Protein AF-A0A7S3GVG2-F1 (afdb_monomer)

Organism: NCBI:txid89044

Sequence (121 aa):
VVISALQDCNSVFSSFETFTGKCNNKWTHLKPLIKPTQPQVGYAWIQYKIRNDFKTESEAQVEIDSKPTPAVIGPGPAFYIVDDHHTLCALDYTGFENVSVTLTVLCDKRHMAVDEFWADM

Nearest PDB structures (foldseek):
  2hwj-assembly1_B  TM=8.741E-01  e=7.065E-06  Agrobacterium fabrum str. C58
  2hwj-assembly2_E  TM=8.894E-01  e=2.515E-05  Agrobacterium fabrum str. C58
  2hwj-assembly1_A  TM=8.280E-01  e=1.684E-05  Agrobacterium fabrum str. C58
  7nfu-assembly2_B  TM=5.998E-01  e=7.377E-03  Geobacillus thermoleovorans CCB_US3_UF5
  6ryk-assembly1_B  TM=4.571E-01  e=2.808E-02  Myxococcus xanthus DK 1622

InterPro domains:
  IPR014956 Putative ParB-like nuclease [PF08857] (34-121)
  IPR014956 Putative ParB-like nuclease [cd16390] (34-121)
  IPR036086 ParB/Sulfiredoxin superfamily [SSF110849] (34-121)

Structure (mmCIF, N/CA/C/O backbone):
data_AF-A0A7S3GVG2-F1
#
_entry.id   AF-A0A7S3GVG2-F1
#
loop_
_atom_site.group_PDB
_atom_site.id
_atom_site.type_symbol
_atom_site.label_atom_id
_atom_site.label_alt_id
_atom_site.label_comp_id
_atom_site.label_asym_id
_atom_site.label_entity_id
_atom_site.label_seq_id
_atom_site.pdbx_PDB_ins_code
_atom_site.Cartn_x
_atom_site.Cartn_y
_atom_site.Cartn_z
_atom_site.occupancy
_atom_site.B_iso_or_equiv
_atom_site.auth_seq_id
_atom_site.auth_comp_id
_atom_site.auth_asym_id
_atom_site.auth_atom_id
_atom_site.pdbx_PDB_model_num
ATOM 1 N N . VAL A 1 1 ? 15.590 21.930 3.977 1.00 40.41 1 VAL A N 1
ATOM 2 C CA . VAL A 1 1 ? 14.972 20.619 3.675 1.00 40.41 1 VAL A CA 1
ATOM 3 C C . VAL A 1 1 ? 13.680 20.913 2.948 1.00 40.41 1 VAL A C 1
ATOM 5 O O . VAL A 1 1 ? 12.797 21.507 3.551 1.00 40.41 1 VAL A O 1
ATOM 8 N N . VAL A 1 2 ? 13.613 20.644 1.644 1.00 36.53 2 VAL A N 1
ATOM 9 C CA . VAL A 1 2 ? 12.352 20.787 0.909 1.00 36.53 2 VAL A CA 1
ATOM 10 C C . VAL A 1 2 ? 11.451 19.683 1.443 1.00 36.53 2 VAL A C 1
ATOM 12 O O . VAL A 1 2 ? 11.708 18.508 1.201 1.00 36.53 2 VAL A O 1
ATOM 15 N N . ILE A 1 3 ? 10.467 20.047 2.261 1.00 42.66 3 ILE A N 1
ATOM 16 C CA . ILE A 1 3 ? 9.380 19.139 2.614 1.00 42.66 3 ILE A CA 1
ATOM 17 C C . ILE A 1 3 ? 8.646 18.931 1.291 1.00 42.66 3 ILE A C 1
ATOM 19 O O . ILE A 1 3 ? 7.907 19.813 0.859 1.00 42.66 3 ILE A O 1
ATOM 23 N N . SER A 1 4 ? 8.937 17.841 0.574 1.00 54.47 4 SER A N 1
ATOM 24 C CA . SER A 1 4 ? 8.156 17.499 -0.610 1.00 54.47 4 SER A CA 1
ATOM 25 C C . SER A 1 4 ? 6.719 17.342 -0.133 1.00 54.47 4 SER A C 1
ATOM 27 O O . SER A 1 4 ? 6.457 16.502 0.733 1.00 54.47 4 SER A O 1
ATOM 29 N N . ALA A 1 5 ? 5.810 18.180 -0.631 1.00 66.31 5 ALA A N 1
ATOM 30 C CA . ALA A 1 5 ? 4.395 18.040 -0.331 1.00 66.31 5 ALA A CA 1
ATOM 31 C C . ALA A 1 5 ? 3.977 16.589 -0.608 1.00 66.31 5 ALA A C 1
ATOM 33 O O . ALA A 1 5 ? 4.407 16.002 -1.606 1.00 66.31 5 ALA A O 1
ATOM 34 N N . LEU A 1 6 ? 3.200 16.008 0.303 1.00 83.19 6 LEU A N 1
ATOM 35 C CA . LEU A 1 6 ? 2.659 14.665 0.140 1.00 83.19 6 LEU A CA 1
ATOM 36 C C . LEU A 1 6 ? 1.842 14.631 -1.157 1.00 83.19 6 LEU A C 1
ATOM 38 O O . LEU A 1 6 ? 0.893 15.400 -1.297 1.00 83.19 6 LEU A O 1
ATOM 42 N N . GLN A 1 7 ? 2.258 13.809 -2.120 1.00 93.31 7 GLN A N 1
ATOM 43 C CA . GLN A 1 7 ? 1.613 13.751 -3.435 1.00 93.31 7 GLN A CA 1
ATOM 44 C C . GLN A 1 7 ? 0.350 12.887 -3.386 1.00 93.31 7 GLN A C 1
ATOM 46 O O . GLN A 1 7 ? 0.290 11.928 -2.621 1.00 93.31 7 GLN A O 1
ATOM 51 N N . ASP A 1 8 ? -0.636 13.175 -4.233 1.00 95.06 8 ASP A N 1
ATOM 52 C CA . ASP A 1 8 ? -1.767 12.268 -4.454 1.00 95.06 8 ASP A CA 1
ATOM 53 C C . ASP A 1 8 ? -1.288 11.063 -5.280 1.00 95.06 8 ASP A C 1
ATOM 55 O O . ASP A 1 8 ? -0.805 11.243 -6.405 1.00 95.06 8 ASP A O 1
ATOM 59 N N . CYS A 1 9 ? -1.436 9.841 -4.750 1.00 96.25 9 CYS A N 1
ATOM 60 C CA . CYS A 1 9 ? -0.999 8.624 -5.446 1.00 96.25 9 CYS A CA 1
ATOM 61 C C . CYS A 1 9 ? -1.657 8.425 -6.827 1.00 96.25 9 CYS A C 1
ATOM 63 O O . CYS A 1 9 ? -1.021 7.848 -7.706 1.00 96.25 9 CYS A O 1
ATOM 65 N N . ASN A 1 10 ? -2.873 8.934 -7.066 1.00 93.75 10 ASN A N 1
ATOM 66 C CA . ASN A 1 10 ? -3.529 8.857 -8.381 1.00 93.75 10 ASN A CA 1
ATOM 67 C C . ASN A 1 10 ? -2.795 9.688 -9.437 1.00 93.75 10 ASN A C 1
ATOM 69 O O . ASN A 1 10 ? -2.800 9.351 -10.619 1.00 93.75 10 ASN A O 1
ATOM 73 N N . SER A 1 11 ? -2.165 10.784 -9.014 1.00 94.38 11 SER A N 1
ATOM 74 C CA . SER A 1 11 ? -1.484 11.709 -9.918 1.00 94.38 11 SER A CA 1
ATOM 75 C C . SER A 1 11 ? -0.055 11.276 -10.254 1.00 94.38 11 SER A C 1
ATOM 77 O O . SER A 1 11 ? 0.525 11.779 -11.212 1.00 94.38 11 SER A O 1
ATOM 79 N N . VAL A 1 12 ? 0.519 10.322 -9.511 1.00 95.88 12 VAL A N 1
ATOM 80 C CA . VAL A 1 12 ? 1.928 9.917 -9.659 1.00 95.88 12 VAL A CA 1
ATOM 81 C C . VAL A 1 12 ? 2.252 9.454 -11.083 1.00 95.88 12 VAL A C 1
ATOM 83 O O . VAL A 1 12 ? 3.308 9.792 -11.617 1.00 95.88 12 VAL A O 1
ATOM 86 N N . PHE A 1 13 ? 1.341 8.722 -11.725 1.00 94.19 13 PHE A N 1
ATOM 87 C CA . PHE A 1 13 ? 1.562 8.180 -13.070 1.00 94.19 13 PHE A CA 1
ATOM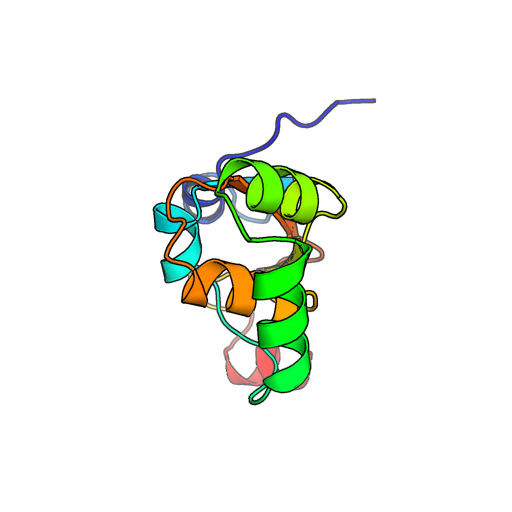 88 C C . PHE A 1 13 ? 1.360 9.205 -14.192 1.00 94.19 13 PHE A C 1
ATOM 90 O O . PHE A 1 13 ? 1.944 9.049 -15.260 1.00 94.19 13 PHE A O 1
ATOM 97 N N . SER A 1 14 ? 0.549 10.243 -13.967 1.00 93.31 14 SER A N 1
ATOM 98 C CA . SER A 1 14 ? 0.269 11.287 -14.963 1.00 93.31 14 SER A CA 1
ATOM 99 C C . SER A 1 14 ? 1.173 12.509 -14.829 1.00 93.31 14 SER A C 1
ATOM 101 O O . SER A 1 14 ? 1.415 13.204 -15.811 1.00 93.31 14 SER A O 1
ATOM 103 N N . SER A 1 15 ? 1.633 12.799 -13.612 1.00 93.69 15 SER A N 1
ATOM 104 C CA . SER A 1 15 ? 2.328 14.047 -13.277 1.00 93.69 15 SER A CA 1
ATOM 105 C C . SER A 1 15 ? 3.848 13.909 -13.270 1.00 93.69 15 SER A C 1
ATOM 107 O O . SER A 1 15 ? 4.545 14.921 -13.278 1.00 93.69 15 SER A O 1
ATOM 109 N N . PHE A 1 16 ? 4.371 12.680 -13.243 1.00 94.00 16 PHE A N 1
ATOM 110 C CA . PHE A 1 16 ? 5.802 12.420 -13.116 1.00 94.00 16 PHE A CA 1
ATOM 111 C C . PHE A 1 16 ? 6.267 11.355 -14.106 1.00 94.00 16 PHE A C 1
ATOM 113 O O . PHE A 1 16 ? 5.665 10.285 -14.215 1.00 94.00 16 PHE A O 1
ATOM 120 N N . GLU A 1 17 ? 7.391 11.629 -14.770 1.00 93.81 17 GLU A N 1
ATOM 121 C CA . GLU A 1 17 ? 8.101 10.652 -15.603 1.00 93.81 17 GLU A CA 1
ATOM 122 C C . GLU A 1 17 ? 8.742 9.549 -14.744 1.00 93.81 17 GLU A C 1
ATOM 124 O O . GLU A 1 17 ? 8.647 8.367 -15.064 1.00 93.81 17 GLU A O 1
ATOM 129 N N . THR A 1 18 ? 9.319 9.937 -13.604 1.00 95.88 18 THR A N 1
ATOM 130 C CA . THR A 1 18 ? 9.848 9.054 -12.559 1.00 95.88 18 THR A CA 1
ATOM 131 C C . THR A 1 18 ? 9.470 9.604 -11.187 1.00 95.88 18 THR A C 1
ATOM 133 O O . THR A 1 18 ? 9.366 10.822 -11.018 1.00 95.88 18 THR A O 1
ATOM 136 N N . PHE A 1 19 ? 9.249 8.735 -10.202 1.00 96.56 19 PHE A N 1
ATOM 137 C CA . PHE A 1 19 ? 8.873 9.157 -8.857 1.00 96.56 19 PHE A CA 1
ATOM 138 C C . PHE A 1 19 ? 9.526 8.312 -7.760 1.00 96.56 19 PHE A C 1
ATOM 140 O O . PHE A 1 19 ? 9.418 7.090 -7.736 1.00 96.56 19 PHE A O 1
ATOM 147 N N . THR A 1 20 ? 10.134 8.992 -6.791 1.00 96.50 20 THR A N 1
ATOM 148 C CA . THR A 1 20 ? 10.511 8.442 -5.484 1.00 96.50 20 THR A CA 1
ATOM 149 C C . THR A 1 20 ? 10.051 9.410 -4.399 1.00 96.50 20 THR A C 1
ATOM 151 O O . THR A 1 20 ? 9.924 10.614 -4.633 1.00 96.50 20 THR A O 1
ATOM 154 N N . GLY A 1 21 ? 9.769 8.897 -3.204 1.00 95.44 21 GLY A N 1
ATOM 155 C CA . GLY A 1 21 ? 9.246 9.705 -2.101 1.00 95.44 21 GLY A CA 1
ATOM 156 C C . GLY A 1 21 ? 7.912 9.184 -1.595 1.00 95.44 21 GLY A C 1
ATOM 157 O O . GLY A 1 21 ? 7.667 7.983 -1.618 1.00 95.44 21 GLY A O 1
ATOM 158 N N . LYS A 1 22 ? 7.058 10.071 -1.078 1.00 97.38 22 LYS A N 1
ATOM 159 C CA . LYS A 1 22 ? 5.792 9.678 -0.450 1.00 97.38 22 LYS A CA 1
ATOM 160 C C . LYS A 1 22 ? 4.589 10.178 -1.231 1.00 97.38 22 LYS A C 1
ATOM 162 O O . LYS A 1 22 ? 4.540 11.350 -1.608 1.00 97.38 22 LYS A O 1
ATOM 167 N N . CYS A 1 23 ? 3.603 9.308 -1.396 1.00 97.81 23 CYS A N 1
ATOM 168 C CA . CYS A 1 23 ? 2.271 9.683 -1.852 1.00 97.81 23 CYS A CA 1
ATOM 169 C C . CYS A 1 23 ? 1.221 9.167 -0.864 1.00 97.81 23 CYS A C 1
ATOM 171 O O . CYS A 1 23 ? 1.483 8.232 -0.107 1.00 97.81 23 CYS A O 1
ATOM 173 N N . ASN A 1 24 ? 0.043 9.777 -0.844 1.00 98.00 24 ASN A N 1
ATOM 174 C CA . ASN A 1 24 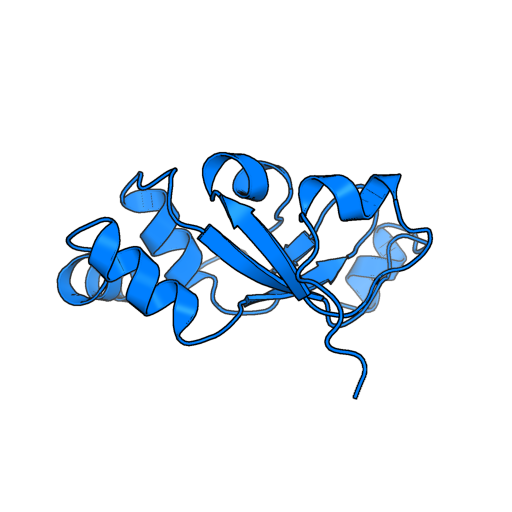? -1.076 9.365 -0.008 1.00 98.00 24 ASN A CA 1
ATOM 175 C C . ASN A 1 24 ? -2.364 9.351 -0.818 1.00 98.00 24 ASN A C 1
ATOM 177 O O . ASN A 1 24 ? -2.545 10.164 -1.726 1.00 98.00 24 ASN A O 1
ATOM 181 N N . ASN A 1 25 ? -3.255 8.426 -0.480 1.00 97.75 25 ASN A N 1
ATOM 182 C CA . ASN A 1 25 ? -4.635 8.481 -0.932 1.00 97.75 25 ASN A CA 1
ATOM 183 C C . ASN A 1 25 ? -5.552 7.696 0.010 1.00 97.75 25 ASN A C 1
ATOM 185 O O . ASN A 1 25 ? -5.091 6.912 0.841 1.00 97.75 25 ASN A O 1
ATOM 189 N N . LYS A 1 26 ? -6.860 7.886 -0.142 1.00 98.25 26 LYS A N 1
ATOM 190 C CA . LYS A 1 26 ? -7.880 7.041 0.478 1.00 98.25 26 LYS A CA 1
ATOM 191 C C . LYS A 1 26 ? -7.804 5.622 -0.071 1.00 98.25 26 LYS A C 1
ATOM 193 O O . LYS A 1 26 ? -7.544 5.433 -1.261 1.00 98.25 26 LYS A O 1
ATOM 198 N N . TRP A 1 27 ? -8.064 4.638 0.788 1.00 98.31 27 TRP A N 1
ATOM 199 C CA . TRP A 1 27 ? -7.992 3.222 0.443 1.00 98.31 27 TRP A CA 1
ATOM 200 C C . TRP A 1 27 ? -8.837 2.888 -0.784 1.00 98.31 27 TRP A C 1
ATOM 202 O O . TRP A 1 27 ? -8.333 2.258 -1.709 1.00 98.31 27 TRP A O 1
ATOM 212 N N . THR A 1 28 ? -10.047 3.441 -0.865 1.00 98.06 28 THR A N 1
ATOM 213 C CA . THR A 1 28 ? -10.944 3.270 -2.017 1.00 98.06 28 THR A CA 1
ATOM 214 C C . THR A 1 28 ? -10.318 3.646 -3.367 1.00 98.06 28 THR A C 1
ATOM 216 O O . THR A 1 28 ? -10.575 3.002 -4.385 1.00 98.06 28 THR A O 1
ATOM 219 N N . HIS A 1 29 ? -9.449 4.660 -3.389 1.00 97.19 29 HIS A N 1
ATOM 220 C CA . HIS A 1 29 ? -8.766 5.121 -4.598 1.00 97.19 29 HIS A CA 1
ATOM 221 C C . HIS A 1 29 ? -7.422 4.427 -4.809 1.00 97.19 29 HIS A C 1
ATOM 223 O O . HIS A 1 29 ? -7.009 4.221 -5.947 1.00 97.19 29 HIS A O 1
ATOM 229 N N . LEU A 1 30 ? -6.746 4.051 -3.723 1.00 97.88 30 LEU A N 1
ATOM 230 C CA . LEU A 1 30 ? -5.437 3.413 -3.787 1.00 97.88 30 LEU A CA 1
ATOM 231 C C . LEU A 1 30 ? -5.524 1.921 -4.134 1.00 97.88 30 LEU A C 1
ATOM 233 O O . LEU A 1 30 ? -4.699 1.422 -4.899 1.00 97.88 30 LEU A O 1
ATOM 237 N N . LYS A 1 31 ? -6.525 1.210 -3.602 1.00 97.50 31 LYS A N 1
ATOM 238 C CA . LYS A 1 31 ? -6.709 -0.242 -3.745 1.00 97.50 31 LYS A CA 1
ATOM 239 C C . LYS A 1 31 ? -6.625 -0.741 -5.200 1.00 97.50 31 LYS A C 1
ATOM 241 O O . LYS A 1 31 ? -5.950 -1.743 -5.431 1.00 97.50 31 LYS A O 1
ATOM 246 N N . PRO A 1 32 ? -7.232 -0.081 -6.208 1.00 97.31 32 PRO A N 1
ATOM 247 C CA . PRO A 1 32 ? -7.127 -0.524 -7.603 1.00 97.31 32 PRO A CA 1
ATOM 248 C C . PRO A 1 32 ? -5.718 -0.399 -8.207 1.00 97.31 32 PRO A C 1
ATOM 250 O O . PRO A 1 32 ? -5.411 -1.090 -9.182 1.00 97.31 32 PRO A O 1
ATOM 253 N N . LEU A 1 33 ? -4.875 0.478 -7.653 1.00 97.50 33 LEU A N 1
ATOM 254 C CA . LEU A 1 33 ? -3.532 0.782 -8.158 1.00 97.50 33 LEU A CA 1
ATOM 255 C C . LEU A 1 33 ? -2.444 -0.093 -7.532 1.00 97.50 33 LEU A C 1
ATOM 257 O O . LEU A 1 33 ? -1.327 -0.136 -8.046 1.00 97.50 33 LEU A O 1
ATOM 261 N N . ILE A 1 34 ? -2.734 -0.784 -6.431 1.00 97.62 34 ILE A N 1
ATOM 262 C CA . ILE A 1 34 ? -1.743 -1.619 -5.756 1.00 97.62 34 ILE A CA 1
ATOM 263 C C . ILE A 1 34 ? -1.737 -3.053 -6.295 1.00 97.62 34 ILE A C 1
ATOM 265 O O . ILE A 1 34 ? -2.760 -3.603 -6.714 1.00 97.62 34 ILE A O 1
ATOM 269 N N . LYS A 1 35 ? -0.566 -3.685 -6.262 1.00 98.00 35 LYS A N 1
ATOM 270 C CA . LYS A 1 35 ? -0.352 -5.091 -6.603 1.00 98.00 35 LYS A CA 1
ATOM 271 C C . LYS A 1 35 ? 0.396 -5.790 -5.467 1.00 98.00 35 LYS A C 1
ATOM 273 O O . LYS A 1 35 ? 1.375 -5.239 -4.955 1.00 98.00 35 LYS A O 1
ATOM 278 N N . PRO A 1 36 ? -0.047 -6.988 -5.049 1.00 97.75 36 PRO A N 1
ATOM 279 C CA . PRO A 1 36 ? 0.679 -7.773 -4.064 1.00 97.75 36 PRO A CA 1
ATOM 280 C C . PRO A 1 36 ? 1.962 -8.349 -4.674 1.00 97.75 36 PRO A C 1
ATOM 282 O O . PRO A 1 36 ? 2.020 -8.638 -5.867 1.00 97.75 36 PRO A O 1
ATOM 285 N N . THR A 1 37 ? 2.968 -8.561 -3.829 1.00 98.00 37 THR A N 1
ATOM 286 C CA . THR A 1 37 ? 4.239 -9.227 -4.181 1.00 98.00 37 THR A CA 1
ATOM 287 C C . THR A 1 37 ? 4.433 -10.553 -3.448 1.00 98.00 37 THR A C 1
ATOM 289 O O . THR A 1 37 ? 5.338 -11.307 -3.783 1.00 98.00 37 THR A O 1
ATOM 292 N N . GLN A 1 38 ? 3.558 -10.883 -2.489 1.00 95.31 38 GLN A N 1
ATOM 293 C CA . GLN A 1 38 ? 3.494 -12.207 -1.879 1.00 95.31 38 GLN A CA 1
ATOM 294 C C . GLN A 1 38 ? 2.154 -12.888 -2.187 1.00 95.31 38 GLN A C 1
ATOM 296 O O . GLN A 1 38 ? 1.107 -12.236 -2.135 1.00 95.31 38 GLN A O 1
ATOM 301 N N . PRO A 1 39 ? 2.158 -14.196 -2.498 1.00 96.00 39 PRO A N 1
ATOM 302 C CA . PRO A 1 39 ? 0.947 -14.917 -2.882 1.00 96.00 39 PRO A CA 1
ATOM 303 C C . PRO A 1 39 ? 0.051 -15.265 -1.687 1.00 96.00 39 PRO A C 1
ATOM 305 O O . PRO A 1 39 ? -1.107 -15.635 -1.875 1.00 96.00 39 PRO A O 1
ATOM 308 N N . GLN A 1 40 ? 0.588 -15.223 -0.465 1.00 96.88 40 GLN A N 1
ATOM 309 C CA . GLN A 1 40 ? -0.078 -15.704 0.742 1.00 96.88 40 GLN A CA 1
ATOM 310 C C . GLN A 1 40 ? 0.286 -14.841 1.946 1.00 96.88 40 GLN A C 1
ATOM 312 O O . GLN A 1 40 ? 1.371 -14.277 2.020 1.00 96.88 40 GLN A O 1
ATOM 317 N N . VAL A 1 41 ? -0.627 -14.791 2.912 1.00 97.56 41 VAL A N 1
ATOM 318 C CA . VAL A 1 41 ? -0.472 -14.098 4.192 1.00 97.56 41 VAL A CA 1
ATOM 319 C C . VAL A 1 41 ? -1.075 -14.956 5.299 1.00 97.56 41 VAL A C 1
ATOM 321 O O . VAL A 1 41 ? -2.039 -15.695 5.097 1.00 97.56 41 VAL A O 1
ATOM 324 N N . GLY A 1 42 ? -0.510 -14.859 6.498 1.00 98.25 42 GLY A N 1
ATOM 325 C CA . GLY A 1 42 ? -1.021 -15.560 7.674 1.00 98.25 42 GLY A CA 1
ATOM 326 C C . GLY A 1 42 ? -2.365 -14.988 8.132 1.00 98.25 42 GLY A C 1
ATOM 327 O O . GLY A 1 42 ? -2.400 -13.970 8.821 1.00 98.25 42 GLY A O 1
ATOM 328 N N . TYR A 1 43 ? -3.471 -15.664 7.807 1.00 98.06 43 TYR A N 1
ATOM 329 C CA . TYR A 1 43 ? -4.826 -15.192 8.129 1.00 98.06 43 TYR A CA 1
ATOM 330 C C . TYR A 1 43 ? -5.071 -14.991 9.633 1.00 98.06 43 TYR A C 1
ATOM 332 O O . TYR A 1 43 ? -5.769 -14.063 10.033 1.00 98.06 43 TYR A O 1
ATOM 340 N N . ALA A 1 44 ? -4.446 -15.801 10.493 1.00 98.50 44 ALA A N 1
ATOM 341 C CA . ALA A 1 44 ? -4.535 -15.626 11.944 1.00 98.50 44 ALA A CA 1
ATOM 342 C C . ALA A 1 44 ? -3.994 -14.261 12.410 1.00 98.50 44 ALA A C 1
ATOM 344 O O . ALA A 1 44 ? -4.568 -13.652 13.313 1.00 98.50 44 ALA A O 1
ATOM 345 N N . TRP A 1 45 ? -2.931 -13.759 11.770 1.00 98.25 45 TRP A N 1
ATOM 346 C CA . TRP A 1 45 ? -2.370 -12.442 12.073 1.00 98.25 45 TRP A CA 1
ATOM 347 C C . TRP A 1 45 ? -3.272 -11.314 11.566 1.00 98.25 45 TRP A C 1
ATOM 349 O O . TRP A 1 45 ? -3.509 -10.354 12.289 1.00 98.25 45 TRP A O 1
ATOM 359 N N . ILE A 1 46 ? -3.886 -11.479 10.391 1.00 98.50 46 ILE A N 1
ATOM 360 C CA . ILE A 1 46 ? -4.910 -10.549 9.887 1.00 98.50 46 ILE A CA 1
ATOM 361 C C . ILE A 1 46 ? -6.066 -10.434 10.889 1.00 98.50 46 ILE A C 1
ATOM 363 O O . ILE A 1 46 ? -6.427 -9.337 11.299 1.00 98.50 46 ILE A O 1
ATOM 367 N N . GLN A 1 47 ? -6.599 -11.564 11.360 1.00 98.62 47 GLN A N 1
ATOM 368 C CA . GLN A 1 47 ? -7.672 -11.586 12.361 1.00 98.62 47 GLN A CA 1
ATOM 369 C C . GLN A 1 47 ? -7.240 -11.014 13.717 1.00 98.62 47 GLN A C 1
ATOM 371 O O . GLN A 1 47 ? -8.058 -10.461 14.454 1.00 98.62 47 GLN A O 1
ATOM 376 N N . TYR A 1 48 ? -5.966 -11.156 14.088 1.00 98.44 48 TYR A N 1
ATOM 377 C CA . TYR A 1 48 ? -5.415 -10.470 15.252 1.00 98.44 48 TYR A CA 1
ATOM 378 C C . TYR A 1 48 ? -5.454 -8.950 15.054 1.00 98.44 48 TYR A C 1
ATOM 380 O O . TYR A 1 48 ? -6.024 -8.269 15.903 1.00 98.44 48 TYR A O 1
ATOM 388 N N . LYS A 1 49 ? -4.950 -8.427 13.930 1.00 98.25 49 LYS A N 1
ATOM 389 C CA . LYS A 1 49 ? -4.968 -6.984 13.650 1.00 98.25 49 LYS A CA 1
ATOM 390 C C . LYS A 1 49 ? -6.385 -6.428 13.587 1.00 98.25 49 LYS A C 1
ATOM 392 O O . LYS A 1 49 ? -6.664 -5.419 14.219 1.00 98.25 49 LYS A O 1
ATOM 397 N N . ILE A 1 50 ? -7.314 -7.128 12.931 1.00 98.56 50 ILE A N 1
ATOM 398 C CA . ILE A 1 50 ? -8.725 -6.711 12.881 1.00 98.56 50 ILE A CA 1
ATOM 399 C C . ILE A 1 50 ? -9.302 -6.543 14.291 1.00 98.56 50 ILE A C 1
ATOM 401 O O . ILE A 1 50 ? -9.946 -5.543 14.597 1.00 98.56 50 ILE A O 1
ATOM 405 N N . ARG A 1 51 ? -9.033 -7.502 15.183 1.00 98.31 51 ARG A N 1
ATOM 406 C CA . ARG A 1 51 ? -9.572 -7.483 16.549 1.00 98.31 51 ARG A CA 1
ATOM 407 C C . ARG A 1 51 ? -8.886 -6.497 17.484 1.00 98.31 51 ARG A C 1
ATOM 409 O O . ARG A 1 51 ? -9.505 -6.145 18.482 1.00 98.31 51 ARG A O 1
ATOM 416 N N . ASN A 1 52 ? -7.640 -6.108 17.228 1.00 98.06 52 ASN A N 1
ATOM 417 C CA . ASN A 1 52 ? -6.861 -5.282 18.156 1.00 98.06 52 ASN A CA 1
ATOM 418 C C . ASN A 1 52 ? -6.651 -3.852 17.655 1.00 98.06 52 ASN A C 1
ATOM 420 O O . ASN A 1 52 ? -6.790 -2.935 18.460 1.00 98.06 52 ASN A O 1
ATOM 424 N N . ASP A 1 53 ? -6.428 -3.677 16.351 1.00 98.00 53 ASP A N 1
ATOM 425 C CA . ASP A 1 53 ? -5.960 -2.421 15.756 1.00 98.00 53 ASP A CA 1
ATOM 426 C C . ASP A 1 53 ? -6.975 -1.817 14.759 1.00 98.00 53 ASP A C 1
ATOM 428 O O . ASP A 1 53 ? -6.922 -0.626 14.484 1.00 98.00 53 ASP A O 1
ATOM 432 N N . PHE A 1 54 ? -7.929 -2.601 14.226 1.00 98.31 54 PHE A N 1
ATOM 433 C CA . PHE A 1 54 ? -8.917 -2.143 13.226 1.00 98.31 54 PHE A CA 1
ATOM 434 C C . PHE A 1 54 ? -10.373 -2.349 13.687 1.00 98.31 54 PHE A C 1
ATOM 436 O O . PHE A 1 54 ? -11.224 -2.764 12.897 1.00 98.31 54 PHE A O 1
ATOM 443 N N . LYS A 1 55 ? -10.709 -2.085 14.959 1.00 97.81 55 LYS A N 1
ATOM 444 C CA . LYS A 1 55 ? -12.113 -2.225 15.415 1.00 97.81 55 LYS A CA 1
ATOM 445 C C . LYS A 1 55 ? -12.992 -1.091 14.889 1.00 97.81 55 LYS A C 1
ATOM 447 O O . LYS A 1 55 ? -14.191 -1.275 14.689 1.00 97.81 55 LYS A O 1
ATOM 452 N N . THR A 1 56 ? -12.394 0.074 14.664 1.00 98.50 56 THR A N 1
ATOM 453 C CA . THR A 1 56 ? -13.031 1.258 14.087 1.00 98.50 56 THR A CA 1
ATOM 454 C C . THR A 1 56 ? -12.159 1.856 12.987 1.00 98.50 56 THR A C 1
ATOM 456 O O . THR A 1 56 ? -10.947 1.649 12.959 1.00 98.50 56 THR A O 1
ATOM 459 N N . GLU A 1 57 ? -12.763 2.646 12.098 1.00 98.44 57 GLU A N 1
ATOM 460 C CA . GLU A 1 57 ? -12.033 3.353 11.037 1.00 98.44 57 GLU A CA 1
ATOM 461 C C . GLU A 1 57 ? -10.968 4.310 11.604 1.00 98.44 57 GLU A C 1
ATOM 463 O O . GLU A 1 57 ? -9.878 4.430 11.051 1.00 98.44 57 GLU A O 1
ATOM 468 N N . SER A 1 58 ? -11.241 4.940 12.753 1.00 98.50 58 SER A N 1
ATOM 469 C CA . SER A 1 58 ? -10.279 5.824 13.419 1.00 98.50 58 SER A CA 1
ATOM 470 C C . SER A 1 58 ? -9.074 5.067 13.977 1.00 98.50 58 SER A C 1
ATOM 472 O O . SER A 1 58 ? -7.961 5.577 13.897 1.00 98.50 58 SER A O 1
ATOM 474 N N . GLU A 1 59 ? -9.270 3.881 14.558 1.00 98.50 59 GLU A N 1
ATOM 475 C CA . GLU A 1 59 ? -8.154 3.049 15.035 1.00 98.50 59 GLU A CA 1
ATOM 476 C C . GLU A 1 59 ? -7.341 2.501 13.858 1.00 98.50 59 GLU A C 1
ATOM 478 O O . GLU A 1 59 ? -6.114 2.558 13.887 1.00 98.50 59 GLU A O 1
ATOM 483 N N . ALA A 1 60 ? -8.015 2.091 12.776 1.00 98.56 60 ALA A N 1
ATOM 484 C CA . ALA A 1 60 ? -7.355 1.686 11.540 1.00 98.56 60 ALA A CA 1
ATOM 485 C C . ALA A 1 60 ? -6.484 2.813 10.960 1.00 98.56 60 ALA A C 1
ATOM 487 O O . ALA A 1 60 ? -5.367 2.556 10.520 1.00 98.56 60 ALA A O 1
ATOM 488 N N . GLN A 1 61 ? -6.962 4.063 10.994 1.00 98.69 61 GLN A N 1
ATOM 489 C CA . GLN A 1 61 ? -6.172 5.220 10.569 1.00 98.69 61 GLN A CA 1
ATOM 490 C C . GLN A 1 61 ? -4.913 5.397 11.428 1.00 98.69 61 GLN A C 1
ATOM 492 O O . GLN A 1 61 ? -3.835 5.593 10.877 1.00 98.69 61 GLN A O 1
ATOM 497 N N . VAL A 1 62 ? -5.025 5.271 12.755 1.00 98.44 62 VAL A N 1
ATOM 498 C CA . VAL A 1 62 ? -3.871 5.359 13.670 1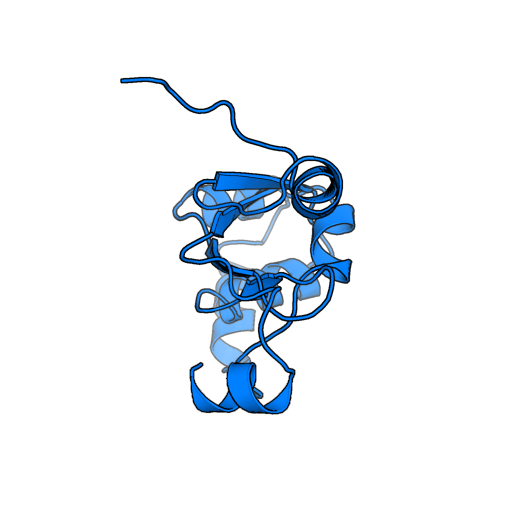.00 98.44 62 VAL A CA 1
ATOM 499 C C . VAL A 1 62 ? -2.840 4.270 13.370 1.00 98.44 62 VAL A C 1
ATOM 501 O O . VAL A 1 62 ? -1.645 4.559 1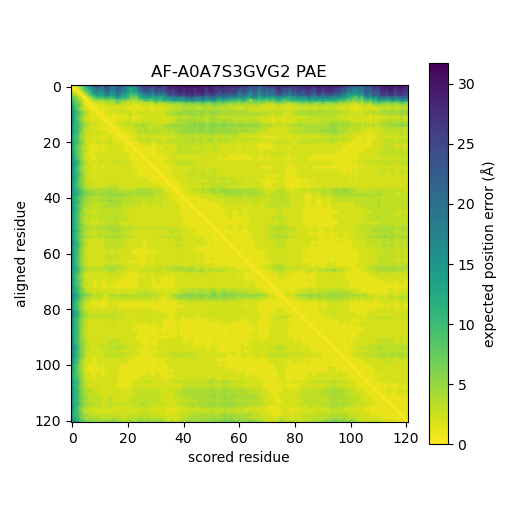3.312 1.00 98.44 62 VAL A O 1
ATOM 504 N N . GLU A 1 63 ? -3.289 3.034 13.150 1.00 98.06 63 GLU A N 1
ATOM 505 C CA . GLU A 1 63 ? -2.400 1.918 12.823 1.00 98.06 63 GLU A CA 1
ATOM 506 C C . GLU A 1 63 ? -1.707 2.115 11.467 1.00 98.06 63 GLU A C 1
ATOM 508 O O . GLU A 1 63 ? -0.496 1.923 11.363 1.00 98.06 63 GLU A O 1
ATOM 513 N N . ILE A 1 64 ? -2.440 2.550 10.437 1.00 98.12 64 ILE A N 1
ATOM 514 C CA . ILE A 1 64 ? -1.889 2.824 9.100 1.00 98.12 64 ILE A CA 1
ATOM 515 C C . ILE A 1 64 ? -0.908 4.007 9.115 1.00 98.12 64 ILE A C 1
ATOM 517 O O . ILE A 1 64 ? 0.113 3.969 8.427 1.00 98.12 64 ILE A O 1
ATOM 521 N N . ASP A 1 65 ? -1.165 5.042 9.917 1.00 97.75 65 ASP A N 1
ATOM 522 C CA . ASP A 1 65 ? -0.280 6.209 10.028 1.00 97.75 65 ASP A CA 1
ATOM 523 C C . ASP A 1 65 ? 1.013 5.917 10.805 1.00 97.75 65 ASP A C 1
ATOM 525 O O . ASP A 1 65 ? 1.979 6.680 10.701 1.00 97.75 65 ASP A O 1
ATOM 529 N N . SER A 1 66 ? 1.066 4.811 11.556 1.00 97.00 66 SER A N 1
ATOM 530 C CA . SER A 1 66 ? 2.237 4.437 12.361 1.00 97.00 66 SER A CA 1
ATOM 531 C C . SER A 1 66 ? 3.496 4.206 11.515 1.00 97.00 66 SER A C 1
ATOM 533 O O . SER A 1 66 ? 4.607 4.536 11.944 1.00 97.00 66 SER A O 1
ATOM 535 N N . LYS A 1 67 ? 3.332 3.677 10.296 1.00 95.50 67 LYS A N 1
ATOM 536 C CA . LYS A 1 67 ? 4.417 3.388 9.355 1.00 95.50 67 LYS A CA 1
ATOM 537 C C . LYS A 1 67 ? 3.891 3.469 7.916 1.00 95.50 67 LYS A C 1
ATOM 539 O O . LYS A 1 67 ? 3.006 2.704 7.550 1.00 95.50 67 LYS A O 1
ATOM 544 N N . PRO A 1 68 ? 4.467 4.337 7.063 1.00 97.56 68 PRO A N 1
ATOM 545 C CA . PRO A 1 68 ? 4.162 4.336 5.637 1.00 97.56 68 PRO A CA 1
ATOM 546 C C . PRO A 1 68 ? 4.509 3.004 4.969 1.00 97.56 68 PRO A C 1
ATOM 548 O O . PRO A 1 68 ? 5.606 2.477 5.172 1.00 97.56 68 PRO A O 1
ATOM 551 N N . THR A 1 69 ? 3.631 2.533 4.090 1.00 98.44 69 THR A N 1
ATOM 552 C CA . THR A 1 69 ? 3.813 1.265 3.385 1.00 98.44 69 THR A CA 1
ATOM 553 C C . THR A 1 69 ? 4.835 1.397 2.257 1.00 98.44 69 THR A C 1
ATOM 555 O O . THR A 1 69 ? 4.680 2.257 1.386 1.00 98.44 69 THR A O 1
ATOM 558 N N . PRO A 1 70 ? 5.892 0.570 2.221 1.00 98.44 70 PRO A N 1
ATOM 559 C CA . PRO A 1 70 ? 6.863 0.615 1.140 1.00 98.44 70 PRO A CA 1
ATOM 560 C C . PRO A 1 70 ? 6.287 0.016 -0.147 1.00 98.44 70 PRO A C 1
ATOM 562 O O . PRO A 1 70 ? 5.665 -1.050 -0.142 1.00 98.44 70 PRO A O 1
ATOM 565 N N . ALA A 1 71 ? 6.541 0.685 -1.266 1.00 98.69 71 ALA A N 1
ATOM 566 C CA . ALA A 1 71 ? 6.121 0.236 -2.584 1.00 98.69 71 ALA A CA 1
ATOM 567 C C . ALA A 1 71 ? 7.196 0.496 -3.644 1.00 98.69 71 ALA A C 1
ATOM 569 O O . ALA A 1 71 ? 8.032 1.391 -3.508 1.00 98.69 71 ALA A O 1
ATOM 570 N N . VAL A 1 72 ? 7.134 -0.264 -4.730 1.00 98.56 72 VAL A N 1
ATOM 571 C CA . VAL A 1 72 ? 7.891 -0.037 -5.965 1.00 98.56 72 VAL A CA 1
ATOM 572 C C . VAL A 1 72 ? 6.906 0.308 -7.069 1.00 98.56 72 VAL A C 1
ATOM 574 O O . VAL A 1 72 ? 5.864 -0.332 -7.189 1.00 98.56 72 VAL A O 1
ATOM 577 N N . ILE A 1 73 ? 7.210 1.307 -7.891 1.00 98.56 73 ILE A N 1
ATOM 578 C CA . ILE A 1 73 ? 6.453 1.509 -9.128 1.00 98.56 73 ILE A CA 1
ATOM 579 C C . ILE A 1 73 ? 6.998 0.528 -10.165 1.00 98.56 73 ILE A C 1
ATOM 581 O O . ILE A 1 73 ? 8.190 0.554 -10.455 1.00 98.56 73 ILE A O 1
ATOM 585 N N . GLY A 1 74 ? 6.146 -0.340 -10.703 1.00 97.69 74 GLY A N 1
ATOM 586 C CA . GLY A 1 74 ? 6.540 -1.321 -11.719 1.00 97.69 74 GLY A CA 1
ATOM 587 C C . GLY A 1 74 ? 5.900 -1.044 -13.080 1.00 97.69 74 GLY A C 1
ATOM 58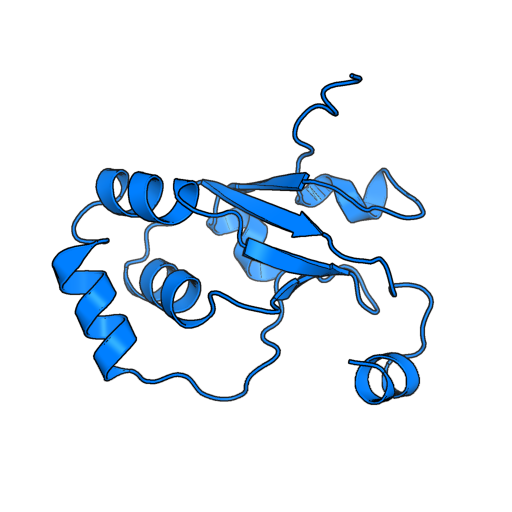8 O O . GLY A 1 74 ? 5.316 0.021 -13.278 1.00 97.69 74 GLY A O 1
ATOM 589 N N . PRO A 1 75 ? 5.999 -1.987 -14.030 1.00 96.69 75 PRO A N 1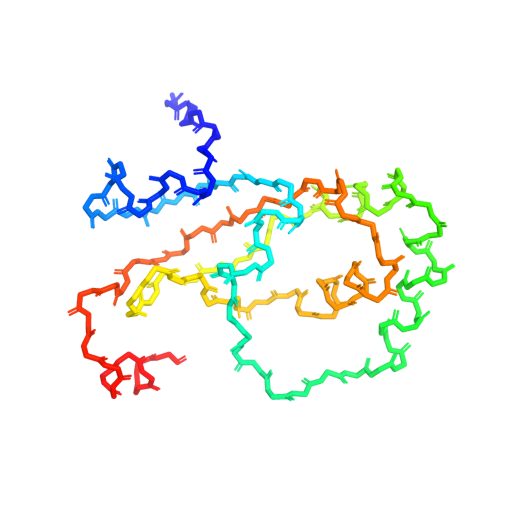
ATOM 590 C CA . PRO A 1 75 ? 5.400 -1.859 -15.353 1.00 96.69 75 PRO A CA 1
ATOM 591 C C . PRO A 1 75 ? 3.882 -1.638 -15.280 1.00 96.69 75 PRO A C 1
ATOM 593 O O . PRO A 1 75 ? 3.167 -2.342 -14.557 1.00 96.69 75 PRO A O 1
ATOM 596 N N . GLY A 1 76 ? 3.395 -0.668 -16.059 1.00 93.38 76 GLY A N 1
ATOM 597 C CA . GLY A 1 76 ? 2.015 -0.174 -15.998 1.00 93.38 76 GLY A CA 1
ATOM 598 C C . GLY A 1 76 ? 1.769 0.820 -14.849 1.00 93.38 76 GLY A C 1
ATOM 599 O O . GLY A 1 76 ? 2.680 1.144 -14.092 1.00 93.38 76 GLY A O 1
ATOM 600 N N . PRO A 1 77 ? 0.543 1.351 -14.698 1.00 94.19 77 PRO A N 1
ATOM 601 C CA . PRO A 1 77 ? 0.215 2.292 -13.627 1.00 94.19 77 PRO A CA 1
ATOM 602 C C . PRO A 1 77 ? -0.060 1.548 -12.307 1.00 94.19 77 PRO A C 1
ATOM 604 O O . PRO A 1 77 ? -1.203 1.483 -11.854 1.00 94.19 77 PRO A O 1
ATOM 607 N N . ALA A 1 78 ? 0.972 0.921 -11.729 1.00 97.50 78 ALA A N 1
ATOM 608 C CA . ALA A 1 78 ? 0.835 0.066 -10.551 1.00 97.50 78 ALA A CA 1
ATOM 609 C C . ALA A 1 78 ? 1.930 0.269 -9.490 1.00 97.50 78 ALA A C 1
ATOM 611 O O . ALA A 1 78 ? 3.117 0.386 -9.799 1.00 97.50 78 ALA A O 1
ATOM 612 N N . PHE A 1 79 ? 1.508 0.230 -8.224 1.00 98.56 79 PHE A N 1
ATOM 613 C CA . PHE A 1 79 ? 2.372 0.178 -7.045 1.00 98.56 79 PHE A CA 1
ATOM 614 C C . PHE A 1 79 ? 2.471 -1.260 -6.526 1.00 98.56 79 PHE A C 1
ATOM 616 O O . PHE A 1 79 ? 1.485 -1.838 -6.079 1.00 98.56 79 PHE A O 1
ATOM 623 N N . TYR A 1 80 ? 3.661 -1.841 -6.540 1.00 98.62 80 TYR A N 1
ATOM 624 C CA . TYR A 1 80 ? 3.941 -3.175 -6.022 1.00 98.62 80 TYR A CA 1
ATOM 625 C C . TYR A 1 80 ? 4.339 -3.067 -4.552 1.00 98.62 80 TYR A C 1
ATOM 627 O O . TYR A 1 80 ? 5.371 -2.485 -4.221 1.00 98.62 80 TYR A O 1
ATOM 635 N N . ILE A 1 81 ? 3.489 -3.583 -3.667 1.00 98.44 81 ILE A N 1
ATOM 636 C CA . ILE A 1 81 ? 3.656 -3.470 -2.214 1.00 98.44 81 ILE A CA 1
ATOM 637 C C . ILE A 1 81 ? 4.774 -4.397 -1.752 1.00 98.44 81 ILE A C 1
ATOM 639 O O . ILE A 1 81 ? 4.692 -5.596 -1.997 1.00 98.44 81 ILE A O 1
ATOM 643 N N . VAL A 1 82 ? 5.797 -3.872 -1.080 1.00 97.94 82 VAL A N 1
ATOM 644 C CA . VAL A 1 82 ? 6.980 -4.652 -0.662 1.00 97.94 82 VAL A CA 1
ATOM 645 C C . VAL A 1 82 ? 6.812 -5.251 0.736 1.00 97.94 82 VAL A C 1
ATOM 647 O O . VAL A 1 82 ? 7.327 -6.330 1.007 1.00 97.94 82 VAL A O 1
ATOM 650 N N . ASP A 1 83 ? 6.064 -4.583 1.612 1.00 97.94 83 ASP A N 1
ATOM 651 C CA . ASP A 1 83 ? 5.823 -4.986 3.003 1.00 97.94 83 ASP A CA 1
ATOM 652 C C . ASP A 1 83 ? 4.432 -4.502 3.458 1.00 97.94 83 ASP A C 1
ATOM 654 O O . ASP A 1 83 ? 3.742 -3.804 2.719 1.00 97.94 83 ASP A O 1
ATOM 658 N N . ASP A 1 84 ? 4.026 -4.849 4.679 1.00 97.44 84 ASP A N 1
ATOM 659 C CA . ASP A 1 84 ? 2.742 -4.509 5.313 1.00 97.44 84 ASP A CA 1
ATOM 660 C C . ASP A 1 84 ? 1.506 -5.204 4.706 1.00 97.44 84 ASP A C 1
ATOM 662 O O . ASP A 1 84 ? 0.369 -4.786 4.950 1.00 97.44 84 ASP A O 1
ATOM 666 N N . HIS A 1 85 ? 1.662 -6.306 3.961 1.00 98.38 85 HIS A N 1
ATOM 667 C CA . HIS A 1 85 ? 0.506 -6.965 3.332 1.00 98.38 85 HIS A CA 1
ATOM 668 C C . HIS A 1 85 ? -0.526 -7.455 4.348 1.00 98.38 85 HIS A C 1
ATOM 670 O O . HIS A 1 85 ? -1.715 -7.375 4.069 1.00 98.38 85 HIS A O 1
ATOM 676 N N . HIS A 1 86 ? -0.130 -7.919 5.540 1.00 98.50 86 HIS A N 1
ATOM 677 C CA . HIS A 1 86 ? -1.110 -8.279 6.576 1.00 98.50 86 HIS A CA 1
ATOM 678 C C . HIS A 1 86 ? -1.924 -7.077 7.051 1.00 98.50 86 HIS A C 1
ATOM 680 O O . HIS A 1 86 ? -3.114 -7.227 7.318 1.00 98.50 86 HIS A O 1
ATOM 686 N N . THR A 1 87 ? -1.296 -5.906 7.154 1.00 98.25 87 THR A N 1
ATOM 687 C CA . THR A 1 87 ? -1.945 -4.659 7.571 1.00 98.25 87 THR A CA 1
ATOM 688 C C . THR A 1 87 ? -2.914 -4.177 6.494 1.00 98.25 87 THR A C 1
ATOM 690 O O . THR A 1 87 ? -4.073 -3.910 6.802 1.00 98.25 87 THR A O 1
ATOM 693 N N . LEU A 1 88 ? -2.496 -4.158 5.223 1.00 98.38 88 LEU A N 1
ATOM 694 C CA . LEU A 1 88 ? -3.385 -3.794 4.114 1.00 98.38 88 LEU A CA 1
ATOM 695 C C . LEU A 1 88 ? -4.507 -4.816 3.898 1.00 98.38 88 LEU A C 1
ATOM 697 O O . LEU A 1 88 ? -5.633 -4.432 3.605 1.00 98.38 88 LEU A O 1
ATOM 701 N N . CYS A 1 89 ? -4.246 -6.113 4.081 1.00 98.38 89 CYS A N 1
ATOM 702 C CA . CYS A 1 89 ? -5.307 -7.117 4.055 1.00 98.38 89 CYS A CA 1
ATOM 703 C C . CYS A 1 89 ? -6.291 -6.921 5.213 1.00 98.38 89 CYS A C 1
ATOM 705 O O . CYS A 1 89 ? -7.490 -7.053 4.999 1.00 98.38 89 CYS A O 1
ATOM 707 N N . ALA A 1 90 ? -5.816 -6.614 6.425 1.00 98.50 90 ALA A N 1
ATOM 708 C CA . ALA A 1 90 ? -6.697 -6.312 7.552 1.00 98.50 90 ALA A CA 1
ATOM 709 C C . ALA A 1 90 ? -7.598 -5.110 7.246 1.00 98.50 90 ALA A C 1
ATOM 711 O O . ALA A 1 90 ? -8.805 -5.215 7.447 1.00 98.50 90 ALA A O 1
ATOM 712 N N . LEU A 1 91 ? -7.030 -4.036 6.682 1.00 98.62 91 LEU A N 1
ATOM 713 C CA . LEU A 1 91 ? -7.784 -2.876 6.202 1.00 98.62 91 LEU A CA 1
ATOM 714 C C . LEU A 1 91 ? -8.839 -3.262 5.157 1.00 98.62 91 LEU A C 1
ATOM 716 O O . LEU A 1 91 ? -9.981 -2.815 5.224 1.00 98.62 91 LEU A O 1
ATOM 720 N N . ASP A 1 92 ? -8.470 -4.111 4.198 1.00 98.25 92 ASP A N 1
ATOM 721 C CA . ASP A 1 92 ? -9.388 -4.515 3.137 1.00 98.25 92 ASP A CA 1
ATOM 722 C C . ASP A 1 92 ? -10.557 -5.355 3.663 1.00 98.25 92 ASP A C 1
ATOM 724 O O . ASP A 1 92 ? -11.710 -5.137 3.293 1.00 98.25 92 ASP A O 1
ATOM 728 N N . TYR A 1 93 ? -10.277 -6.289 4.576 1.00 98.31 93 TYR A N 1
ATOM 729 C CA . TYR A 1 93 ? -11.298 -7.146 5.178 1.00 98.31 93 TYR A CA 1
ATOM 730 C C . TYR A 1 93 ? -12.267 -6.392 6.093 1.00 98.31 93 TYR A C 1
ATOM 732 O O . TYR A 1 93 ? -13.389 -6.866 6.280 1.00 98.31 93 TYR A O 1
ATOM 740 N N . THR A 1 94 ? -11.872 -5.256 6.679 1.00 98.31 94 THR A N 1
ATOM 741 C CA . THR A 1 94 ? -12.793 -4.448 7.496 1.00 98.31 94 THR A CA 1
ATOM 742 C C . THR A 1 94 ? -13.766 -3.623 6.654 1.00 98.31 94 THR A C 1
ATOM 744 O O . THR A 1 94 ? -14.807 -3.217 7.168 1.00 98.31 94 THR A O 1
ATOM 747 N N . GLY A 1 95 ? -13.456 -3.380 5.373 1.00 98.38 95 GLY A N 1
ATOM 748 C CA . GLY A 1 95 ? -14.256 -2.527 4.488 1.00 98.38 95 GLY A CA 1
ATOM 749 C C . GLY A 1 95 ? -14.150 -1.031 4.806 1.00 98.38 95 GLY A C 1
ATOM 750 O O . GLY A 1 95 ? -15.033 -0.258 4.435 1.00 98.38 95 GLY A O 1
ATOM 751 N N . PHE A 1 96 ? -13.100 -0.601 5.514 1.00 98.56 96 PHE A N 1
ATOM 752 C CA . PHE A 1 96 ? -12.884 0.808 5.862 1.00 98.56 96 PHE A CA 1
ATOM 753 C C . PHE A 1 96 ? -12.258 1.587 4.697 1.00 98.56 96 PHE A C 1
ATOM 755 O O . PHE A 1 96 ? -11.064 1.872 4.652 1.00 98.56 96 PHE A O 1
ATOM 762 N N . GLU A 1 97 ? -13.100 1.952 3.739 1.00 98.00 97 GLU A N 1
ATOM 763 C CA . GLU A 1 97 ? -12.712 2.571 2.465 1.00 98.00 97 GLU A CA 1
ATOM 764 C C . GLU A 1 97 ? -12.134 3.999 2.587 1.00 98.00 97 GLU A C 1
ATOM 766 O O . GLU A 1 97 ? -11.406 4.461 1.702 1.00 98.00 97 GLU A O 1
ATOM 771 N N . ASN A 1 98 ? -12.423 4.703 3.689 1.00 98.25 98 ASN A N 1
ATOM 772 C CA . ASN A 1 98 ? -12.030 6.100 3.909 1.00 98.25 98 ASN A CA 1
ATOM 773 C C . ASN A 1 98 ? -10.713 6.268 4.692 1.00 98.25 98 ASN A C 1
ATOM 775 O O . ASN A 1 98 ? -10.318 7.402 4.992 1.00 98.25 98 ASN A O 1
ATOM 779 N N . VAL A 1 99 ? -10.002 5.181 4.997 1.00 98.62 99 VAL A N 1
ATOM 780 C CA . VAL A 1 99 ? -8.670 5.253 5.615 1.00 98.62 99 VAL A CA 1
ATOM 781 C C . VAL A 1 99 ? -7.659 5.767 4.591 1.00 98.62 99 VAL A C 1
ATOM 783 O O . VAL A 1 99 ? -7.603 5.297 3.457 1.00 98.62 99 VAL A O 1
ATOM 786 N N . SER A 1 100 ? -6.873 6.768 4.971 1.00 98.44 100 SER A N 1
ATOM 787 C CA . SER A 1 100 ? -5.775 7.304 4.170 1.00 98.44 100 SER A CA 1
ATOM 788 C C . SER A 1 100 ? -4.530 6.442 4.354 1.00 98.44 100 SER A C 1
ATOM 790 O O . SER A 1 100 ? -4.040 6.310 5.470 1.00 98.44 100 SER A O 1
ATOM 792 N N . VAL A 1 101 ? -3.985 5.916 3.259 1.00 98.56 101 VAL A N 1
ATOM 793 C CA . VAL A 1 101 ? -2.757 5.114 3.240 1.00 98.56 101 VAL A CA 1
ATOM 794 C C . VAL A 1 101 ? -1.640 5.927 2.595 1.00 98.56 101 VAL A C 1
ATOM 796 O O . VAL A 1 101 ? -1.795 6.451 1.490 1.00 98.56 101 VAL A O 1
ATOM 799 N N . THR A 1 102 ? -0.501 6.025 3.282 1.00 98.50 102 THR A N 1
ATOM 800 C CA . THR A 1 102 ? 0.712 6.652 2.744 1.00 98.50 102 THR A CA 1
ATOM 801 C C . THR A 1 102 ? 1.649 5.584 2.202 1.00 98.50 102 THR A C 1
ATOM 803 O O . THR A 1 102 ? 2.120 4.742 2.964 1.00 98.50 102 THR A O 1
ATOM 806 N N . LEU A 1 103 ? 1.983 5.660 0.915 1.00 98.44 103 LEU A N 1
ATOM 807 C CA . LEU A 1 103 ? 3.039 4.852 0.318 1.00 98.44 103 LEU A CA 1
ATOM 808 C C . 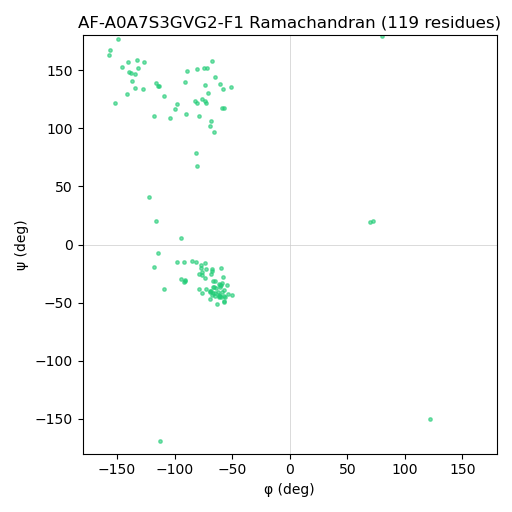LEU A 1 103 ? 4.377 5.590 0.377 1.00 98.44 103 LEU A C 1
ATOM 810 O O . LEU A 1 103 ? 4.442 6.792 0.117 1.00 98.44 103 LEU A O 1
ATOM 814 N N . THR A 1 104 ? 5.454 4.864 0.666 1.00 98.06 104 THR A N 1
ATOM 815 C CA . THR A 1 104 ? 6.830 5.300 0.391 1.00 98.06 104 THR A CA 1
ATOM 816 C C . THR A 1 104 ? 7.339 4.548 -0.831 1.00 98.06 104 THR A C 1
ATOM 818 O O . THR A 1 104 ? 7.597 3.349 -0.765 1.00 98.06 104 THR A O 1
ATOM 821 N N . VAL A 1 105 ? 7.480 5.256 -1.948 1.00 98.25 105 VAL A N 1
ATOM 822 C CA . VAL A 1 105 ? 7.999 4.715 -3.203 1.00 98.25 105 VAL A CA 1
ATOM 823 C C . VAL A 1 105 ? 9.519 4.637 -3.124 1.00 98.25 105 VAL A C 1
ATOM 825 O O . VAL A 1 105 ? 10.201 5.665 -3.092 1.00 98.25 105 VAL A O 1
ATOM 828 N N . LEU A 1 106 ? 10.023 3.404 -3.066 1.00 98.00 106 LEU A N 1
ATOM 829 C CA . LEU A 1 106 ? 11.441 3.085 -2.896 1.00 98.00 106 LEU A CA 1
ATOM 830 C C . LEU A 1 106 ? 12.229 3.285 -4.192 1.00 98.00 106 LEU A C 1
ATOM 832 O O . LEU A 1 106 ? 13.340 3.811 -4.172 1.00 98.00 106 LEU A O 1
ATOM 836 N N . CYS A 1 107 ? 11.650 2.871 -5.316 1.00 97.38 107 CYS A N 1
ATOM 837 C CA . CYS A 1 107 ? 12.224 3.037 -6.643 1.00 97.38 107 CYS A CA 1
ATOM 838 C C . CYS A 1 107 ? 11.136 2.990 -7.721 1.00 97.38 107 CYS A C 1
ATOM 840 O O . CYS A 1 107 ? 10.011 2.534 -7.487 1.00 97.38 107 CYS A O 1
ATOM 842 N N . ASP A 1 108 ? 11.498 3.482 -8.905 1.00 98.25 108 ASP A N 1
ATOM 843 C CA . ASP A 1 108 ? 10.633 3.525 -10.075 1.00 98.25 108 ASP A CA 1
ATOM 844 C C . ASP A 1 108 ? 11.217 2.678 -11.206 1.00 98.25 108 ASP A C 1
ATOM 846 O O . ASP A 1 108 ? 12.246 3.008 -11.800 1.00 98.25 108 ASP A O 1
ATOM 850 N N . LYS A 1 109 ? 10.546 1.565 -11.481 1.00 97.94 109 LYS A N 1
ATOM 851 C CA . LYS A 1 109 ? 10.899 0.559 -12.482 1.00 97.94 109 LYS A CA 1
ATOM 852 C C . LYS A 1 109 ? 9.845 0.475 -13.590 1.00 97.94 109 LYS A C 1
ATOM 854 O O . LYS A 1 109 ? 9.798 -0.515 -14.313 1.00 97.94 109 LYS A O 1
ATOM 859 N N . ARG A 1 110 ? 9.012 1.513 -13.784 1.00 96.81 110 ARG A N 1
ATOM 860 C CA . ARG A 1 110 ? 7.953 1.508 -14.823 1.00 96.81 110 ARG A CA 1
ATOM 861 C C . ARG A 1 110 ? 8.457 1.339 -16.255 1.00 96.81 110 ARG A C 1
ATOM 863 O O . ARG A 1 110 ? 7.673 1.011 -17.138 1.00 96.81 110 ARG A O 1
ATOM 870 N N . HIS A 1 111 ? 9.737 1.620 -16.484 1.00 96.50 111 HIS A N 1
ATOM 871 C CA . HIS A 1 111 ? 10.390 1.529 -17.786 1.00 96.50 111 HIS A CA 1
ATOM 872 C C . HIS A 1 111 ? 10.816 0.100 -18.155 1.00 96.50 111 HIS A C 1
ATOM 874 O O . HIS A 1 111 ? 11.135 -0.140 -19.316 1.00 96.50 111 HIS A O 1
ATOM 880 N N . MET A 1 112 ? 10.844 -0.827 -17.192 1.00 97.81 112 MET A N 1
ATOM 881 C CA . MET A 1 112 ? 11.257 -2.211 -17.423 1.00 97.81 112 MET A CA 1
ATOM 882 C C . MET A 1 112 ? 10.175 -3.002 -18.162 1.00 97.81 112 MET A C 1
ATOM 884 O O . MET A 1 112 ? 8.975 -2.737 -18.028 1.00 97.81 112 MET A O 1
ATOM 888 N N . ALA A 1 113 ? 10.598 -4.017 -18.913 1.00 97.50 113 ALA A N 1
ATOM 889 C CA . ALA A 1 113 ? 9.681 -5.050 -19.378 1.00 97.50 113 ALA A CA 1
ATOM 890 C C . ALA A 1 113 ? 9.171 -5.886 -18.187 1.00 97.50 113 ALA A C 1
ATOM 892 O O . ALA A 1 113 ? 9.782 -5.918 -17.120 1.00 97.50 113 ALA A O 1
ATOM 893 N N . VAL A 1 114 ? 8.022 -6.552 -18.340 1.00 97.19 114 VAL A N 1
ATOM 894 C CA . VAL A 1 114 ? 7.389 -7.300 -17.235 1.00 97.19 114 VAL A CA 1
ATOM 895 C C . VAL A 1 114 ? 8.278 -8.438 -16.725 1.00 97.19 114 VAL A C 1
ATOM 897 O O . VAL A 1 114 ? 8.359 -8.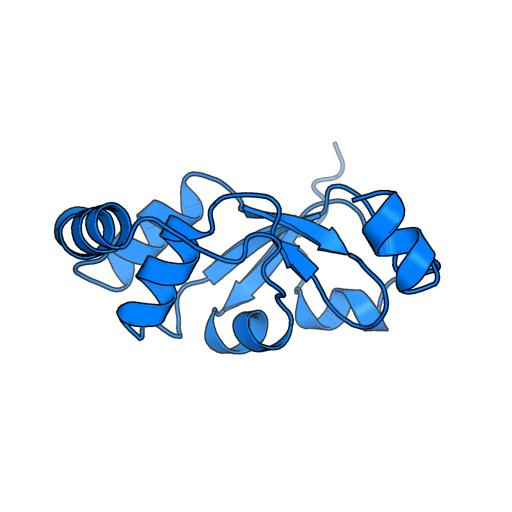653 -15.521 1.00 97.19 114 VAL A O 1
ATOM 900 N N . ASP A 1 115 ? 8.939 -9.161 -17.623 1.00 97.94 115 ASP A N 1
ATOM 901 C CA . ASP A 1 115 ? 9.865 -10.246 -17.294 1.00 97.94 115 ASP A CA 1
ATOM 902 C C . ASP A 1 115 ? 11.136 -9.740 -16.601 1.00 97.94 115 ASP A C 1
ATOM 904 O O . ASP A 1 115 ? 11.541 -10.311 -15.592 1.00 97.94 115 ASP A O 1
ATOM 908 N N . GLU A 1 116 ? 11.716 -8.641 -17.088 1.00 98.00 116 GLU A N 1
ATOM 909 C CA . GLU A 1 116 ? 12.860 -7.973 -16.454 1.00 98.00 116 GLU A CA 1
ATOM 910 C C . GLU A 1 116 ? 12.512 -7.473 -15.047 1.00 98.00 116 GLU A C 1
ATOM 912 O O . GLU A 1 116 ? 13.262 -7.710 -14.102 1.00 98.00 116 GLU A O 1
ATOM 917 N N . PHE A 1 117 ? 11.345 -6.844 -14.890 1.00 98.12 117 PHE A N 1
ATOM 918 C CA . PHE A 1 117 ? 10.863 -6.359 -13.601 1.00 98.12 117 PHE A CA 1
ATOM 919 C C . PHE A 1 117 ? 10.769 -7.484 -12.568 1.00 98.12 117 PHE A C 1
ATOM 921 O O . PHE A 1 117 ? 11.284 -7.340 -11.465 1.00 98.12 117 PHE A O 1
ATOM 928 N N . TRP A 1 118 ? 10.153 -8.617 -12.917 1.00 97.25 118 TRP A N 1
ATOM 929 C CA . TRP A 1 118 ? 10.031 -9.748 -11.991 1.00 97.25 118 TRP A CA 1
ATOM 930 C C . TRP A 1 118 ? 11.339 -10.510 -11.763 1.00 97.25 118 TRP A C 1
ATOM 932 O O . TRP A 1 118 ? 11.444 -11.215 -10.767 1.00 97.25 118 TRP A O 1
ATOM 942 N N . ALA A 1 119 ? 12.311 -10.411 -12.671 1.00 97.44 119 ALA A N 1
ATOM 943 C CA . ALA A 1 119 ? 13.637 -10.989 -12.466 1.00 97.44 119 ALA A CA 1
ATOM 944 C C . ALA A 1 119 ? 14.500 -10.162 -11.496 1.00 97.44 119 ALA A C 1
ATOM 946 O O . ALA A 1 119 ? 15.416 -10.708 -10.881 1.00 97.44 119 ALA A O 1
ATOM 947 N N . ASP A 1 120 ? 14.234 -8.859 -11.390 1.00 96.25 120 ASP A N 1
ATOM 948 C CA . ASP A 1 120 ? 14.945 -7.931 -10.508 1.00 96.25 120 ASP A CA 1
ATOM 949 C C . ASP A 1 120 ? 14.289 -7.774 -9.118 1.00 96.25 120 ASP A C 1
ATOM 951 O O . ASP A 1 120 ? 15.011 -7.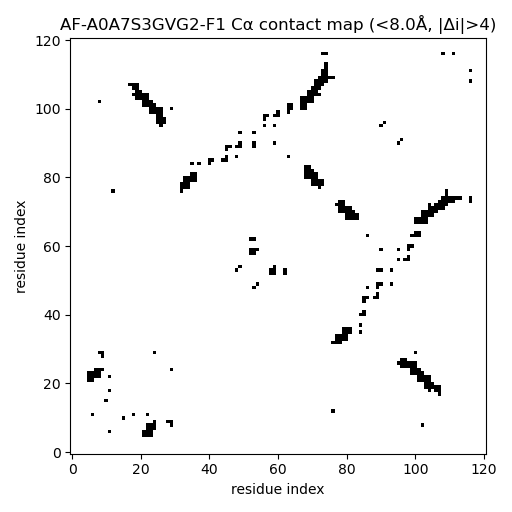574 -8.137 1.00 96.25 120 ASP A O 1
ATOM 955 N N . MET A 1 121 ? 12.956 -7.881 -9.039 1.00 92.12 121 MET A N 1
ATOM 956 C CA . MET A 1 121 ? 12.157 -7.819 -7.799 1.00 92.12 121 MET A CA 1
ATOM 957 C C . MET A 1 121 ? 12.359 -9.029 -6.884 1.00 92.12 121 MET A C 1
ATOM 959 O O . MET A 1 121 ? 12.467 -8.798 -5.656 1.00 92.12 121 MET A O 1
#

Foldseek 3Di:
DPPPPAAALVCPVVPDPWDFFKHKDFQLVQVVQEDEPDPDDDVVLLVVCLVPQVVDLVSLLVVQVVDAFEWEAAADSHTYTPDDPSSSVSVVVVVSRGRMGMYGHPTYHNVDDPVRRVVVD

Radius of gyration: 14.62 Å; Cα contacts (8 Å, |Δi|>4): 192; chains: 1; bounding box: 29×36×38 Å

Solvent-accessible surface area (backbone atoms only — not comparable to full-atom values): 6853 Å² total; per-residue (Å²): 130,85,77,74,73,77,35,53,54,85,46,50,73,80,76,38,97,70,60,69,49,53,27,34,39,36,36,67,72,43,58,83,34,50,39,82,73,65,97,75,73,67,61,71,58,22,55,46,42,32,72,74,42,40,78,43,64,70,44,33,32,55,58,43,66,73,55,63,37,40,24,31,34,32,56,64,84,34,35,36,39,77,52,59,61,54,59,54,48,26,46,60,74,68,64,49,44,80,34,57,45,39,37,33,30,76,40,62,41,48,88,41,53,69,68,58,43,66,74,72,107

Mean predicted aligned error: 3.31 Å

pLDDT: mean 95.26, std 10.23, range [36.53, 98.69]

Secondary structure (DSSP, 8-state):
---PPPEETTTHHHH-SS--EEEEEEHHHHGGGEE-S-S---HHHHHHHHHHT-SSHHHHHHHHHTSPEEEEEETTTEEEE-S-HHHHHHHHHHT-TT-EEEEEEEEE-TTS-HHHHHHH-